Protein AF-A0A923PR30-F1 (afdb_monomer_lite)

Radius of gyration: 25.36 Å; chains: 1; bounding box: 32×48×75 Å

Sequence (97 aa):
MLEANFQVQPGATFTADIVPCAGGAAWQYEYFLQDHLGNNRVLFADENGNNLIEATEVLQENHYYPFGMEMRGGWLAEPGVEQRYGYKPRLPQILQS

Secondary structure (DSSP, 8-state):
-PPTT----TT----------SS--PPPP-EEEE-TTS-EEEEE--SSSSSS--GGGEEEE-EE-TTSPEEPSTTSPPTT---TT------------

Foldseek 3Di:
DDDPPDDDDPPDDDDDPPPPPPDDDDDWDKDFDADPVGFTAWIFTPPVPPPDTDPVRTQAGWDADPVGHTDDDPRGHDPPPDCPRGDDDDDPPPDPD

Organism: NCBI:txid1517758

Structure (mmCIF, N/CA/C/O backbone):
data_AF-A0A923PR30-F1
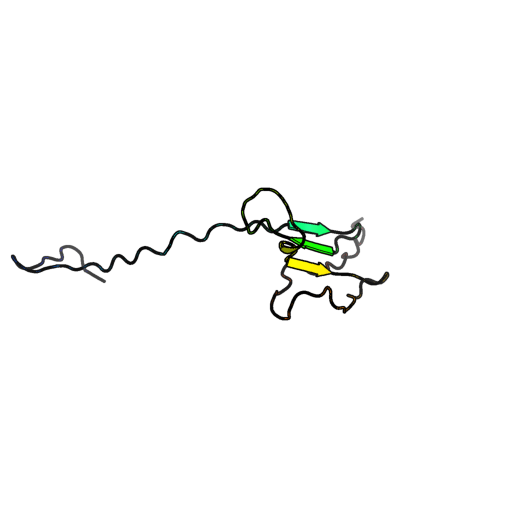#
_entry.id   AF-A0A923PR30-F1
#
loop_
_atom_site.group_PDB
_atom_site.id
_atom_site.type_symbol
_atom_site.label_atom_id
_atom_site.label_alt_id
_atom_site.label_comp_id
_atom_site.label_asym_id
_atom_site.label_entity_id
_atom_site.label_seq_id
_atom_site.pdbx_PDB_ins_code
_atom_site.Cartn_x
_atom_site.Cartn_y
_atom_site.Cartn_z
_atom_site.occupancy
_atom_site.B_iso_or_equiv
_atom_site.auth_seq_id
_atom_site.auth_comp_id
_atom_site.auth_asym_id
_atom_site.auth_atom_id
_atom_site.pdbx_PDB_model_num
ATOM 1 N N . MET A 1 1 ? -4.639 -16.678 40.565 1.00 63.41 1 MET A N 1
ATOM 2 C CA . MET A 1 1 ? -6.047 -16.411 40.192 1.00 63.41 1 MET A CA 1
ATOM 3 C C . MET A 1 1 ? -6.829 -16.220 41.484 1.00 63.41 1 MET A C 1
ATOM 5 O O . MET A 1 1 ? -6.435 -16.833 42.467 1.00 63.41 1 MET A O 1
ATOM 9 N N . LEU A 1 2 ? -7.843 -15.352 41.528 1.00 70.00 2 LEU A N 1
ATOM 10 C CA . LEU A 1 2 ? -8.654 -15.169 42.740 1.00 70.00 2 LEU A CA 1
ATOM 11 C C . LEU A 1 2 ? -9.637 -16.336 42.872 1.00 70.00 2 LEU A C 1
ATOM 13 O O . LEU A 1 2 ? -10.276 -16.711 41.890 1.00 70.00 2 LEU A O 1
ATOM 17 N N . GLU A 1 3 ? -9.733 -16.918 44.062 1.00 84.06 3 GLU A N 1
ATOM 18 C CA . GLU A 1 3 ? -10.674 -18.005 44.329 1.00 84.06 3 GLU A CA 1
ATOM 19 C C . GLU A 1 3 ? -12.099 -17.475 44.548 1.00 84.06 3 GLU A C 1
ATOM 21 O O . GLU A 1 3 ? -12.315 -16.299 44.861 1.00 84.06 3 GLU A O 1
ATOM 26 N N . ALA A 1 4 ? -13.090 -18.349 44.362 1.00 77.56 4 ALA A N 1
ATOM 27 C CA . ALA A 1 4 ? -14.488 -18.006 44.590 1.00 77.56 4 ALA A CA 1
ATOM 28 C C . ALA A 1 4 ? -14.714 -17.556 46.046 1.00 77.56 4 ALA A C 1
ATOM 30 O O . ALA A 1 4 ? -14.142 -18.121 46.975 1.00 77.56 4 ALA A O 1
ATOM 31 N N . ASN A 1 5 ? -15.590 -16.565 46.241 1.00 86.50 5 ASN A N 1
ATOM 32 C CA . ASN A 1 5 ? -15.905 -15.951 47.542 1.00 86.50 5 ASN A CA 1
ATOM 33 C C . ASN A 1 5 ? -14.764 -15.154 48.194 1.00 86.50 5 ASN A C 1
ATOM 35 O O . ASN A 1 5 ? -14.750 -14.975 49.411 1.00 86.50 5 ASN A O 1
ATOM 39 N N . PHE A 1 6 ? -13.835 -14.620 47.401 1.00 82.88 6 PHE A N 1
ATOM 40 C CA . PHE A 1 6 ? -12.879 -13.632 47.892 1.00 82.88 6 PHE A CA 1
ATOM 41 C C . PHE A 1 6 ? -13.602 -12.415 48.511 1.00 82.88 6 PHE A C 1
ATOM 43 O O . PHE A 1 6 ? -14.500 -11.833 47.902 1.00 82.88 6 PHE A O 1
ATOM 50 N N . GLN A 1 7 ? -13.216 -12.041 49.733 1.00 83.44 7 GLN A N 1
ATOM 51 C CA . GLN A 1 7 ? -13.757 -10.906 50.489 1.00 83.44 7 GLN A CA 1
ATOM 52 C C . GLN A 1 7 ? -12.610 -9.966 50.875 1.00 83.44 7 GLN A C 1
ATOM 54 O O . GLN A 1 7 ? -11.526 -10.427 51.233 1.00 83.44 7 GLN A O 1
ATOM 59 N N . VAL A 1 8 ? -12.859 -8.655 50.845 1.00 83.00 8 VAL A N 1
ATOM 60 C CA . VAL A 1 8 ? -11.904 -7.634 51.297 1.00 83.00 8 VAL A CA 1
ATOM 61 C C . VAL A 1 8 ? -12.393 -6.999 52.601 1.00 83.00 8 VAL A C 1
ATOM 63 O O . VAL A 1 8 ? -13.597 -6.898 52.834 1.00 83.00 8 VAL A O 1
ATOM 66 N N . GLN A 1 9 ? -11.473 -6.586 53.473 1.00 88.31 9 GLN A N 1
ATOM 67 C CA . GLN A 1 9 ? -11.829 -5.949 54.744 1.00 88.31 9 GLN A CA 1
ATOM 68 C C . GLN A 1 9 ? -12.536 -4.597 54.520 1.00 88.31 9 GLN A C 1
ATOM 70 O O . GLN A 1 9 ? -12.182 -3.878 53.580 1.00 88.31 9 GLN A O 1
ATOM 75 N N . PRO A 1 10 ? -13.490 -4.203 55.388 1.00 86.00 10 PRO A N 1
ATOM 76 C CA . PRO A 1 10 ? -14.111 -2.882 55.322 1.00 86.00 10 PRO A CA 1
ATOM 77 C C . PRO A 1 10 ? -13.054 -1.768 55.356 1.00 86.00 10 PRO A C 1
ATOM 79 O O . PRO A 1 10 ? -12.277 -1.677 56.303 1.00 86.00 10 PRO A O 1
ATOM 82 N N . GLY A 1 11 ? -13.020 -0.933 54.313 1.00 86.12 11 GLY A N 1
ATOM 83 C CA . GLY A 1 11 ? -12.054 0.165 54.163 1.00 86.12 11 GLY A CA 1
ATOM 84 C C . GLY A 1 11 ? -10.845 -0.133 53.268 1.00 86.12 11 GLY A C 1
ATOM 85 O O . GLY A 1 11 ? -10.027 0.758 53.056 1.00 86.12 11 GLY A O 1
ATOM 86 N N . ALA A 1 12 ? -10.724 -1.343 52.719 1.00 85.75 12 ALA A N 1
ATOM 87 C CA . ALA A 1 12 ? -9.687 -1.659 51.742 1.00 85.75 12 ALA A CA 1
ATOM 88 C C . ALA A 1 12 ? -10.062 -1.189 50.324 1.00 85.75 12 ALA A C 1
ATOM 90 O O . ALA A 1 12 ? -11.213 -1.295 49.900 1.00 85.75 12 ALA A O 1
ATOM 91 N N . THR A 1 13 ? -9.062 -0.729 49.570 1.00 83.25 13 THR A N 1
ATOM 92 C CA . THR A 1 13 ? -9.208 -0.345 48.160 1.00 83.25 13 THR A CA 1
ATOM 93 C C . THR A 1 13 ? -8.752 -1.489 47.263 1.00 83.25 13 THR A C 1
ATOM 95 O O . THR A 1 13 ? -7.624 -1.965 47.385 1.00 83.25 13 THR A O 1
ATOM 98 N N . PHE A 1 14 ? -9.613 -1.917 46.341 1.00 78.69 14 PHE A N 1
ATOM 99 C CA . PHE A 1 14 ? -9.255 -2.852 45.278 1.00 78.69 14 PHE A CA 1
ATOM 100 C C . PHE A 1 14 ? -9.004 -2.076 43.983 1.00 78.69 14 PHE A C 1
ATOM 102 O O . PHE A 1 14 ? -9.934 -1.508 43.411 1.00 78.69 14 PHE A O 1
ATOM 109 N N . THR A 1 15 ? -7.753 -2.053 43.526 1.00 78.31 15 THR A N 1
ATOM 110 C CA . THR A 1 15 ? -7.379 -1.447 42.244 1.00 78.31 15 THR A CA 1
ATOM 111 C C . THR A 1 15 ? -7.263 -2.552 41.201 1.00 78.31 15 THR A C 1
ATOM 113 O O . THR A 1 15 ? -6.327 -3.348 41.246 1.00 78.31 15 THR A O 1
ATOM 116 N N . ALA A 1 16 ? -8.216 -2.621 40.273 1.00 78.75 16 ALA A N 1
ATOM 117 C CA . ALA A 1 16 ? -8.057 -3.419 39.064 1.00 78.75 16 ALA A CA 1
ATOM 118 C C . ALA A 1 16 ? -7.311 -2.582 38.025 1.00 78.75 16 ALA A C 1
ATOM 120 O O . ALA A 1 16 ? -7.756 -1.485 37.688 1.00 78.75 16 ALA A O 1
ATOM 121 N N . ASP A 1 17 ? -6.200 -3.102 37.509 1.00 79.38 17 ASP A N 1
ATOM 122 C CA . ASP A 1 17 ? -5.572 -2.536 36.321 1.00 79.38 17 ASP A CA 1
ATOM 123 C C . ASP A 1 17 ? -6.363 -3.002 35.095 1.00 79.38 17 ASP A C 1
ATOM 125 O O . ASP A 1 17 ? -6.135 -4.075 34.535 1.00 79.38 17 ASP A O 1
ATOM 129 N N . ILE A 1 18 ? -7.394 -2.235 34.742 1.00 76.44 18 ILE A N 1
ATOM 130 C CA . ILE A 1 18 ? -8.111 -2.420 33.484 1.00 76.44 18 ILE A CA 1
ATOM 131 C C . ILE A 1 18 ? -7.314 -1.637 32.453 1.00 76.44 18 ILE A C 1
ATOM 133 O O . ILE A 1 18 ? -7.639 -0.492 32.155 1.00 76.44 18 ILE A O 1
ATOM 137 N N . VAL A 1 19 ? -6.249 -2.245 31.934 1.00 82.38 19 VAL A N 1
ATOM 138 C CA . VAL A 1 19 ? -5.595 -1.746 30.726 1.00 82.38 19 VAL A CA 1
ATOM 139 C C . VAL A 1 19 ? -6.556 -2.044 29.576 1.00 82.38 19 VAL A C 1
ATOM 141 O O . VAL A 1 19 ? -6.706 -3.217 29.219 1.00 82.38 19 VAL A O 1
ATOM 144 N N . PRO A 1 20 ? -7.259 -1.048 28.995 1.00 70.12 20 PRO A N 1
ATOM 145 C CA . PRO A 1 20 ? -7.959 -1.294 27.750 1.00 70.12 20 PRO A CA 1
ATOM 146 C C . PRO A 1 20 ? -6.903 -1.745 26.746 1.00 70.12 20 PRO A C 1
ATOM 148 O O . PRO A 1 20 ? -5.898 -1.058 26.545 1.00 70.12 20 PRO A O 1
ATOM 151 N N . CYS A 1 21 ? -7.104 -2.904 26.121 1.00 69.44 21 CYS A N 1
ATOM 152 C CA . CYS A 1 21 ? -6.345 -3.203 24.921 1.00 69.44 21 CYS A CA 1
ATOM 153 C C . CYS A 1 21 ? -6.670 -2.064 23.951 1.00 69.44 21 CYS A C 1
ATOM 155 O O . CYS A 1 21 ? -7.835 -1.878 23.586 1.00 69.44 21 CYS A O 1
ATOM 157 N N . ALA A 1 22 ? -5.674 -1.225 23.654 1.00 66.19 22 ALA A N 1
ATOM 158 C CA . ALA A 1 22 ? -5.830 -0.137 22.702 1.00 66.19 22 ALA A CA 1
ATOM 159 C C . ALA A 1 22 ? -6.529 -0.713 21.464 1.00 66.19 22 ALA A C 1
ATOM 161 O O . ALA A 1 22 ? -6.160 -1.804 21.033 1.00 66.19 22 ALA A O 1
ATOM 162 N N . GLY A 1 23 ? -7.608 -0.041 21.044 1.00 58.66 23 GLY A N 1
ATOM 163 C CA . GLY A 1 23 ? -8.683 -0.531 20.176 1.00 58.66 23 GLY A CA 1
ATOM 164 C C . GLY A 1 23 ? -8.308 -1.680 19.244 1.00 58.66 23 GLY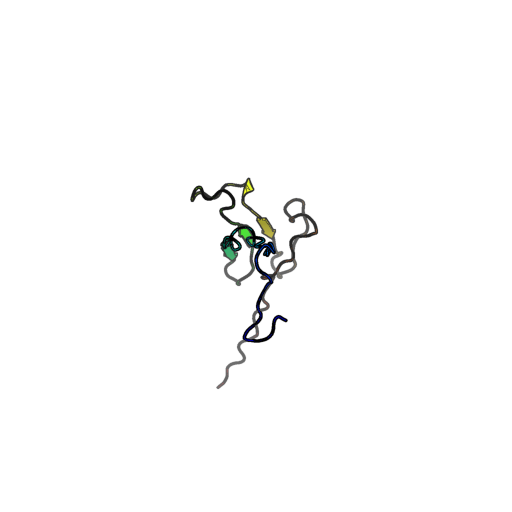 A C 1
ATOM 165 O O . GLY A 1 23 ? -7.281 -1.627 18.574 1.00 58.66 23 GLY A O 1
ATOM 166 N N . GLY A 1 24 ? -9.167 -2.707 19.214 1.00 62.06 24 GLY A N 1
ATOM 167 C CA . GLY A 1 24 ? -8.998 -3.901 18.387 1.00 62.06 24 GLY A CA 1
ATOM 168 C C . GLY A 1 24 ? -8.431 -3.558 17.015 1.00 62.06 24 GLY A C 1
ATOM 169 O O . GLY A 1 24 ? -8.926 -2.635 16.371 1.00 62.06 24 GLY A O 1
ATOM 170 N N . ALA A 1 25 ? -7.366 -4.267 16.634 1.00 65.62 25 ALA A N 1
ATOM 171 C CA . ALA A 1 25 ? -6.632 -4.038 15.398 1.00 65.62 25 ALA A CA 1
ATOM 172 C C . ALA A 1 25 ? -7.606 -3.741 14.251 1.00 65.62 25 ALA A C 1
ATOM 174 O O . ALA A 1 25 ? -8.469 -4.565 13.935 1.00 65.62 25 ALA A O 1
ATOM 175 N N . ALA A 1 26 ? -7.505 -2.539 13.684 1.00 72.25 26 ALA A N 1
ATOM 176 C CA . ALA A 1 26 ? -8.262 -2.204 12.493 1.00 72.25 26 ALA A CA 1
ATOM 177 C C . ALA A 1 26 ? -7.833 -3.173 11.386 1.00 72.25 26 ALA A C 1
ATOM 179 O O . ALA A 1 26 ? -6.642 -3.420 11.190 1.00 72.25 26 ALA A O 1
ATOM 180 N N . TRP A 1 27 ? -8.806 -3.767 10.701 1.00 75.44 27 TRP A N 1
ATOM 181 C CA . TRP A 1 27 ? -8.520 -4.623 9.559 1.00 75.44 27 TRP A CA 1
ATOM 182 C C . TRP A 1 27 ? -8.053 -3.746 8.399 1.00 75.44 27 TRP A C 1
ATOM 184 O O . TRP A 1 27 ? -8.785 -2.850 7.981 1.00 75.44 27 TRP A O 1
ATOM 194 N N . GLN A 1 28 ? -6.859 -4.018 7.881 1.00 80.88 28 GLN A N 1
ATOM 195 C CA . GLN A 1 28 ? -6.363 -3.431 6.642 1.00 80.88 28 GLN A CA 1
ATOM 196 C C . GLN A 1 28 ? -6.631 -4.411 5.503 1.00 80.88 28 GLN A C 1
ATOM 198 O O . GLN A 1 28 ? -6.300 -5.596 5.597 1.00 80.88 28 GLN A O 1
ATOM 203 N N . TYR A 1 29 ? -7.270 -3.925 4.443 1.00 84.94 29 TYR A N 1
ATOM 204 C CA . TYR A 1 29 ? -7.479 -4.706 3.232 1.00 84.94 29 TYR A CA 1
ATOM 205 C C . TYR A 1 29 ? -6.351 -4.415 2.251 1.00 84.94 29 TYR A C 1
ATOM 207 O O . TYR A 1 29 ? -6.123 -3.266 1.883 1.00 84.94 29 TYR A O 1
ATOM 215 N N . GLU A 1 30 ? -5.678 -5.471 1.813 1.00 87.12 30 GLU A N 1
ATOM 216 C CA . GLU A 1 30 ? -4.639 -5.413 0.790 1.00 87.12 30 GLU A CA 1
ATOM 217 C C . GLU A 1 30 ? -5.166 -6.017 -0.511 1.00 87.12 30 GLU A C 1
ATOM 219 O O . GLU A 1 30 ? -5.856 -7.043 -0.512 1.00 87.12 30 GLU A O 1
ATOM 224 N N . TYR A 1 31 ? -4.807 -5.398 -1.630 1.00 87.44 31 TYR A N 1
ATOM 225 C CA . TYR A 1 31 ? -5.235 -5.803 -2.960 1.00 87.44 31 TYR A CA 1
ATOM 226 C C . TYR A 1 31 ? -4.025 -6.087 -3.845 1.00 87.44 31 TYR A C 1
ATOM 228 O O . TYR A 1 31 ? -3.025 -5.372 -3.811 1.00 87.44 31 TYR A O 1
ATOM 236 N N . PHE A 1 32 ? -4.131 -7.128 -4.673 1.00 87.12 32 PHE A N 1
ATOM 237 C CA . PHE A 1 32 ? -3.095 -7.516 -5.627 1.00 87.12 32 PHE A CA 1
ATOM 238 C C . PHE A 1 32 ? -3.600 -7.419 -7.070 1.00 87.12 32 PHE A C 1
ATOM 240 O O . PHE A 1 32 ? -4.656 -7.953 -7.417 1.00 87.12 32 PHE A O 1
ATOM 247 N N . LEU A 1 33 ? -2.810 -6.790 -7.943 1.00 88.19 33 LEU A N 1
ATOM 248 C CA . LEU A 1 33 ? -2.955 -6.932 -9.392 1.00 88.19 33 LEU A CA 1
ATOM 249 C C . LEU A 1 33 ? -2.144 -8.141 -9.847 1.00 88.19 33 LEU A C 1
ATOM 251 O O . LEU A 1 33 ? -0.931 -8.189 -9.649 1.00 88.19 33 LEU A O 1
ATOM 255 N N . GLN A 1 34 ? -2.806 -9.091 -10.501 1.00 85.25 34 GLN A N 1
ATOM 256 C CA . GLN A 1 34 ? -2.154 -10.240 -11.123 1.00 85.25 34 GLN A CA 1
ATOM 257 C C . GLN A 1 34 ? -2.078 -10.078 -12.638 1.00 85.25 34 GLN A C 1
ATOM 259 O O . GLN A 1 34 ? -2.967 -9.501 -13.264 1.00 85.25 34 GLN A O 1
ATOM 264 N N . ASP A 1 35 ? -1.033 -10.642 -13.237 1.00 83.25 35 ASP A N 1
ATOM 265 C CA . ASP A 1 35 ? -1.000 -10.855 -14.679 1.00 83.25 35 ASP A CA 1
ATOM 266 C C . ASP A 1 35 ? -1.837 -12.077 -15.112 1.00 83.25 35 ASP A C 1
ATOM 268 O O . ASP A 1 35 ? -2.378 -12.830 -14.302 1.00 83.25 35 ASP A O 1
ATOM 272 N N . HIS A 1 36 ? -1.920 -12.298 -16.425 1.00 84.19 36 HIS A N 1
ATOM 273 C CA . HIS A 1 36 ? -2.663 -13.404 -17.040 1.00 84.19 36 HIS A CA 1
ATOM 274 C C . HIS A 1 36 ? -2.156 -14.811 -16.661 1.00 84.19 36 HIS A C 1
ATOM 276 O O . HIS A 1 36 ? -2.802 -15.809 -16.989 1.00 84.19 36 HIS A O 1
ATOM 282 N N . LEU A 1 37 ? -0.994 -14.913 -16.009 1.00 83.00 37 LEU A N 1
ATOM 283 C CA . LEU A 1 37 ? -0.418 -16.167 -15.531 1.00 83.00 37 LEU A CA 1
ATOM 284 C C . LEU A 1 37 ? -0.605 -16.355 -14.022 1.00 83.00 37 LEU A C 1
ATOM 286 O O . LEU A 1 37 ? -0.333 -17.451 -13.534 1.00 83.00 37 LEU A O 1
ATOM 290 N N . GLY A 1 38 ? -1.122 -15.345 -13.316 1.00 78.50 38 GLY A N 1
ATOM 291 C CA . GLY A 1 38 ? -1.337 -15.368 -11.871 1.00 78.50 38 GLY A CA 1
ATOM 292 C C . GLY A 1 38 ? -0.143 -14.864 -11.058 1.00 78.50 38 GLY A C 1
ATOM 293 O O . GLY A 1 38 ? -0.050 -15.174 -9.874 1.00 78.50 38 GLY A O 1
ATOM 294 N N . ASN A 1 39 ? 0.786 -14.119 -11.668 1.00 81.12 39 ASN A N 1
ATOM 295 C CA . ASN A 1 39 ? 1.883 -13.493 -10.927 1.00 81.12 39 ASN A CA 1
ATOM 296 C C . ASN A 1 39 ? 1.451 -12.125 -10.398 1.00 81.12 39 ASN A C 1
ATOM 298 O O . ASN A 1 39 ? 0.937 -11.311 -11.171 1.00 81.12 39 ASN A O 1
ATOM 302 N N . ASN A 1 40 ? 1.715 -11.847 -9.120 1.00 82.06 40 ASN A N 1
ATOM 303 C CA . ASN A 1 40 ? 1.447 -10.544 -8.509 1.00 82.06 40 ASN A CA 1
ATOM 304 C C . ASN A 1 40 ? 2.391 -9.478 -9.071 1.00 82.06 40 ASN A C 1
ATOM 306 O O . ASN A 1 40 ? 3.602 -9.613 -8.966 1.00 82.06 40 ASN A O 1
ATOM 310 N N . ARG A 1 41 ? 1.835 -8.423 -9.667 1.00 86.31 41 ARG A N 1
ATOM 311 C CA . ARG A 1 41 ? 2.572 -7.296 -10.258 1.00 86.31 41 ARG A CA 1
ATOM 312 C C . ARG A 1 41 ? 2.604 -6.080 -9.344 1.00 86.31 41 ARG A C 1
ATOM 314 O O . ARG A 1 41 ? 3.615 -5.397 -9.303 1.00 86.31 41 ARG A O 1
ATOM 321 N N . VAL A 1 42 ? 1.505 -5.804 -8.645 1.00 87.19 42 VAL A N 1
ATOM 322 C CA . VAL A 1 42 ? 1.375 -4.641 -7.756 1.00 87.19 42 VAL A CA 1
ATOM 323 C C . VAL A 1 42 ? 0.575 -5.046 -6.524 1.00 87.19 42 VAL A C 1
ATOM 325 O O . VAL A 1 42 ? -0.468 -5.689 -6.669 1.00 87.19 42 VAL A O 1
ATOM 328 N N . LEU A 1 43 ? 1.056 -4.666 -5.342 1.00 88.06 43 LEU A N 1
ATOM 329 C CA . LEU A 1 43 ? 0.344 -4.750 -4.067 1.00 88.06 43 LEU A CA 1
ATOM 330 C C . LEU A 1 43 ? 0.058 -3.327 -3.579 1.00 88.06 43 LEU A C 1
ATOM 332 O O . LEU A 1 43 ? 0.961 -2.493 -3.575 1.00 88.06 43 LEU A O 1
ATOM 336 N N . PHE A 1 44 ? -1.177 -3.045 -3.179 1.00 89.00 44 PHE A N 1
ATOM 337 C CA . PHE A 1 44 ? -1.598 -1.725 -2.701 1.00 89.00 44 PHE A CA 1
ATOM 338 C C . PHE A 1 44 ? -2.716 -1.863 -1.665 1.00 89.00 44 PHE A C 1
ATOM 340 O O . PHE A 1 44 ? -3.435 -2.868 -1.638 1.00 89.00 44 PHE A O 1
ATOM 347 N N . ALA A 1 45 ? -2.863 -0.854 -0.816 1.00 89.94 45 ALA A N 1
ATOM 348 C CA . ALA A 1 45 ? -3.911 -0.776 0.194 1.00 89.94 45 ALA A CA 1
ATOM 349 C C . ALA A 1 45 ? -4.323 0.685 0.376 1.00 89.94 45 ALA A C 1
ATOM 351 O O . ALA A 1 45 ? -3.467 1.555 0.340 1.00 89.94 45 ALA A O 1
ATOM 352 N N . ASP A 1 46 ? -5.609 0.945 0.593 1.00 89.25 46 ASP A N 1
ATOM 353 C CA . ASP A 1 46 ? -6.078 2.268 1.023 1.00 89.25 46 ASP A CA 1
ATOM 354 C C . ASP A 1 46 ? -5.665 2.459 2.493 1.00 89.25 46 ASP A C 1
ATOM 356 O O . ASP A 1 46 ? -6.337 1.973 3.407 1.00 89.25 46 ASP A O 1
ATOM 360 N N . GLU A 1 47 ? -4.494 3.061 2.715 1.00 86.44 47 GLU A N 1
ATOM 361 C CA . GLU A 1 47 ? -3.931 3.258 4.056 1.00 86.44 47 GLU A CA 1
ATOM 362 C C . GLU A 1 47 ? -4.548 4.471 4.753 1.00 86.44 47 GLU A C 1
ATOM 364 O O . GLU A 1 47 ? -4.611 4.517 5.985 1.00 86.44 47 GLU A O 1
ATOM 369 N N . ASN A 1 48 ? -5.013 5.458 3.982 1.00 88.31 48 ASN A N 1
ATOM 370 C CA . ASN A 1 48 ? -5.557 6.703 4.520 1.00 88.31 48 ASN A CA 1
ATOM 371 C C . ASN A 1 48 ? -7.096 6.684 4.686 1.00 88.31 48 ASN A C 1
ATOM 373 O O . 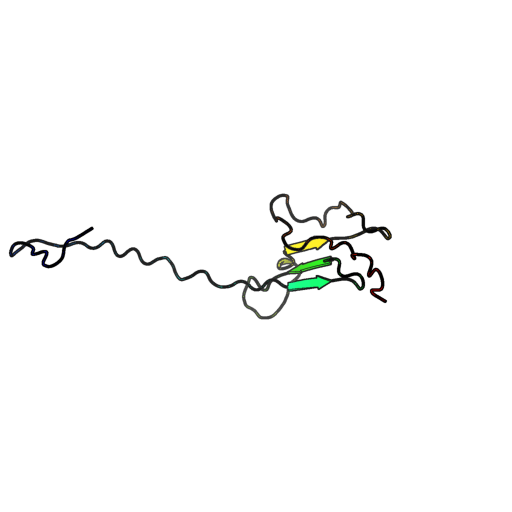ASN A 1 48 ? -7.650 7.570 5.344 1.00 88.31 48 ASN A O 1
ATOM 377 N N . GLY A 1 49 ? -7.780 5.675 4.140 1.00 86.75 49 GLY A N 1
ATOM 378 C CA . GLY A 1 49 ? -9.224 5.464 4.229 1.00 86.75 49 GLY A CA 1
ATOM 379 C C . GLY A 1 49 ? -10.058 6.424 3.377 1.00 86.75 49 GLY A C 1
ATOM 380 O O . GLY A 1 49 ? -11.229 6.662 3.698 1.00 86.75 49 GLY A O 1
ATOM 381 N N . ASN A 1 50 ? -9.480 7.030 2.337 1.00 89.94 50 ASN A N 1
ATOM 382 C CA . ASN A 1 50 ? -10.152 8.027 1.502 1.00 89.94 50 ASN A CA 1
ATOM 383 C C . ASN A 1 50 ? -10.923 7.412 0.313 1.00 89.94 50 ASN A C 1
ATOM 385 O O . ASN A 1 50 ? -11.609 8.145 -0.405 1.00 89.94 50 ASN A O 1
ATOM 389 N N . ASN A 1 51 ? -10.904 6.082 0.157 1.00 88.06 51 ASN A N 1
ATOM 390 C CA . ASN A 1 51 ? -11.514 5.313 -0.938 1.00 88.06 51 ASN A CA 1
ATOM 391 C C . ASN A 1 51 ? -10.937 5.610 -2.333 1.00 88.06 51 ASN A C 1
ATOM 393 O O . ASN A 1 51 ? -11.562 5.292 -3.350 1.00 88.06 51 ASN A O 1
ATOM 397 N N . LEU A 1 52 ? -9.764 6.225 -2.402 1.00 90.50 52 LEU A N 1
ATOM 398 C CA . LEU A 1 52 ? -8.987 6.441 -3.612 1.00 90.50 52 LEU A CA 1
ATOM 399 C C . LEU A 1 52 ? -7.632 5.765 -3.419 1.00 90.50 52 LEU A C 1
ATOM 401 O O . LEU A 1 52 ? -7.152 5.649 -2.305 1.00 90.50 52 LEU A O 1
ATOM 405 N N . ILE A 1 53 ? -7.035 5.293 -4.511 1.00 89.00 53 ILE A N 1
ATOM 406 C CA . ILE A 1 53 ? -5.695 4.707 -4.463 1.00 89.00 53 ILE A CA 1
ATOM 407 C C . ILE A 1 53 ? -4.720 5.699 -5.077 1.00 89.00 53 ILE A C 1
ATOM 409 O O . ILE A 1 53 ? -4.805 6.008 -6.271 1.00 89.00 53 ILE A O 1
ATOM 413 N N . GLU A 1 54 ? -3.797 6.186 -4.259 1.00 90.50 54 GLU A N 1
ATOM 414 C CA . GLU A 1 54 ? -2.715 7.073 -4.670 1.00 90.50 54 GLU A CA 1
ATOM 415 C C . GLU A 1 54 ? -1.410 6.296 -4.910 1.00 90.50 54 GLU A C 1
ATOM 417 O O . GLU A 1 54 ? -1.216 5.176 -4.443 1.00 90.50 54 GLU A O 1
ATOM 422 N N . ALA A 1 55 ? -0.465 6.886 -5.650 1.00 85.81 55 ALA A N 1
ATOM 423 C CA . ALA A 1 55 ? 0.815 6.223 -5.934 1.00 85.81 55 ALA A CA 1
ATOM 424 C C . ALA A 1 55 ? 1.643 5.952 -4.662 1.00 85.81 55 ALA A C 1
ATOM 426 O O . ALA A 1 55 ? 2.469 5.045 -4.646 1.00 85.81 55 ALA A O 1
ATOM 427 N N . THR A 1 56 ? 1.414 6.726 -3.598 1.00 85.75 56 THR A N 1
ATOM 428 C CA . THR A 1 56 ? 2.033 6.548 -2.276 1.00 85.75 56 THR A CA 1
ATOM 429 C C . THR A 1 56 ? 1.500 5.339 -1.515 1.00 85.75 56 THR A C 1
ATOM 431 O O . THR A 1 56 ? 2.127 4.918 -0.554 1.00 85.75 56 THR A O 1
ATOM 434 N N . GLU A 1 57 ? 0.364 4.791 -1.939 1.00 88.25 57 GLU A N 1
ATOM 435 C CA . GLU A 1 57 ? -0.324 3.652 -1.321 1.00 88.25 57 GLU A CA 1
ATOM 436 C C . GLU A 1 57 ? -0.021 2.328 -2.044 1.00 88.25 57 GLU A C 1
ATOM 438 O O . GLU A 1 57 ? -0.582 1.268 -1.745 1.00 88.25 57 GLU A O 1
ATOM 443 N N . VAL A 1 58 ? 0.902 2.379 -3.010 1.00 87.31 58 VAL A N 1
ATOM 444 C CA . VAL A 1 58 ? 1.517 1.197 -3.605 1.00 87.31 58 VAL A CA 1
ATOM 445 C C . VAL A 1 58 ? 2.548 0.652 -2.624 1.00 87.31 58 VAL A C 1
ATOM 447 O O . VAL A 1 58 ? 3.615 1.226 -2.425 1.00 87.31 58 VAL A O 1
ATOM 450 N N . LEU A 1 59 ? 2.223 -0.493 -2.032 1.00 83.88 59 LEU A N 1
ATOM 451 C CA . LEU A 1 59 ? 3.067 -1.192 -1.067 1.00 83.88 59 LEU A CA 1
ATOM 452 C C . LEU A 1 59 ? 4.235 -1.908 -1.749 1.00 83.88 59 LEU A C 1
ATOM 454 O O . LEU A 1 59 ? 5.306 -2.057 -1.164 1.00 83.88 59 LEU A O 1
ATOM 458 N N . GLN A 1 60 ? 4.022 -2.395 -2.976 1.00 80.50 60 GLN A N 1
ATOM 459 C CA . GLN A 1 60 ? 5.033 -3.150 -3.708 1.00 80.50 60 GLN A CA 1
ATOM 460 C C . GLN A 1 60 ? 4.767 -3.183 -5.213 1.00 80.50 60 GLN A C 1
ATOM 462 O O . GLN A 1 60 ? 3.623 -3.331 -5.648 1.00 80.50 60 GLN A O 1
ATOM 467 N N . GLU A 1 61 ? 5.844 -3.165 -5.997 1.00 84.50 61 GLU A N 1
ATOM 468 C CA . GLU A 1 61 ? 5.831 -3.400 -7.439 1.00 84.50 61 GLU A CA 1
ATOM 469 C C . GLU A 1 61 ? 6.803 -4.536 -7.811 1.00 84.50 61 GLU A C 1
ATOM 471 O O . GLU A 1 61 ? 7.963 -4.567 -7.393 1.00 84.50 61 GLU A O 1
ATOM 476 N N . ASN A 1 62 ? 6.324 -5.498 -8.603 1.00 82.25 62 ASN A N 1
ATOM 477 C CA . ASN A 1 62 ? 7.088 -6.646 -9.079 1.00 82.25 62 ASN A CA 1
ATOM 478 C C . ASN A 1 62 ? 7.043 -6.717 -10.601 1.00 82.25 62 ASN A C 1
ATOM 480 O O . ASN A 1 62 ? 5.984 -6.745 -11.239 1.00 82.25 62 ASN A O 1
ATOM 484 N N . HIS A 1 63 ? 8.219 -6.891 -11.193 1.00 83.19 63 HIS A N 1
ATOM 485 C CA . HIS A 1 63 ? 8.341 -7.155 -12.617 1.00 83.19 63 HIS A CA 1
ATOM 486 C C . HIS A 1 63 ? 8.975 -8.520 -12.829 1.00 83.19 63 HIS A C 1
ATOM 488 O O . HIS A 1 63 ? 9.932 -8.885 -12.157 1.00 83.19 63 HIS A O 1
ATOM 494 N N . TYR A 1 64 ? 8.451 -9.270 -13.793 1.00 82.31 64 TYR A N 1
ATOM 495 C CA . TYR A 1 64 ? 8.975 -10.574 -14.181 1.00 82.31 64 TYR A CA 1
ATOM 496 C C . TYR A 1 64 ? 9.440 -10.550 -15.630 1.00 82.31 64 TYR A C 1
ATOM 498 O O . TYR A 1 64 ? 8.757 -10.006 -16.504 1.00 82.31 64 TYR A O 1
ATOM 506 N N . TYR A 1 65 ? 10.574 -11.195 -15.882 1.00 82.12 65 TYR A N 1
ATOM 507 C CA . TYR A 1 65 ? 11.030 -11.551 -17.219 1.00 82.12 65 TYR A CA 1
ATOM 508 C C . TYR A 1 65 ? 10.041 -12.513 -17.903 1.00 82.12 65 TYR A C 1
ATOM 510 O O . TYR A 1 65 ? 9.278 -13.197 -17.217 1.00 82.12 65 TYR A O 1
ATOM 518 N N . PRO A 1 66 ? 10.089 -12.649 -19.244 1.00 77.50 66 PRO A N 1
ATOM 519 C CA . PRO A 1 66 ? 9.213 -13.554 -20.002 1.00 77.50 66 PRO A CA 1
ATOM 520 C C . PRO A 1 66 ? 9.224 -15.023 -19.540 1.00 77.50 66 PRO A C 1
ATOM 522 O O . PRO A 1 66 ? 8.293 -15.763 -19.836 1.00 77.50 66 PRO A O 1
ATOM 525 N N . PHE A 1 67 ? 10.258 -15.437 -18.800 1.00 76.69 67 PHE A N 1
ATOM 526 C CA . PHE A 1 67 ? 10.417 -16.787 -18.246 1.00 76.69 67 PHE A CA 1
ATOM 527 C C . PHE A 1 67 ? 10.154 -16.872 -16.730 1.00 76.69 67 PHE A C 1
ATOM 529 O O . PHE A 1 67 ? 10.521 -17.858 -16.100 1.00 76.69 67 PHE A O 1
ATOM 536 N N . GLY A 1 68 ? 9.543 -15.845 -16.130 1.00 75.94 68 GLY A N 1
ATOM 537 C CA . GLY A 1 68 ? 9.085 -15.865 -14.734 1.00 75.94 68 GLY A CA 1
ATOM 538 C C . GLY A 1 68 ? 10.129 -15.481 -13.683 1.00 75.94 68 GLY A C 1
ATOM 539 O O . GLY A 1 68 ? 9.811 -15.454 -12.499 1.00 75.94 68 GLY A O 1
ATOM 540 N N . MET A 1 69 ? 11.360 -15.145 -14.078 1.00 79.12 69 MET A N 1
ATOM 541 C CA . MET A 1 69 ? 12.359 -14.629 -13.137 1.00 79.12 69 MET A CA 1
ATOM 542 C C . MET A 1 69 ? 12.005 -13.198 -12.715 1.00 79.12 69 MET A C 1
ATOM 544 O O . MET A 1 69 ? 11.699 -12.366 -13.568 1.00 79.12 69 MET A O 1
ATOM 548 N N . GLU A 1 70 ? 12.060 -12.903 -11.419 1.00 79.62 70 GLU A N 1
ATOM 549 C CA . GLU A 1 70 ? 11.824 -11.558 -10.886 1.00 79.62 70 GLU A CA 1
ATOM 550 C C . GLU A 1 70 ? 12.961 -10.601 -11.288 1.00 79.62 70 GLU A C 1
ATOM 552 O O . GLU A 1 70 ? 14.149 -10.916 -11.175 1.00 79.62 70 GLU A O 1
ATOM 557 N N . MET A 1 71 ? 12.595 -9.426 -11.794 1.00 82.69 71 MET A N 1
ATOM 558 C CA . MET A 1 71 ? 13.506 -8.335 -12.113 1.00 82.69 71 MET A CA 1
ATOM 559 C C . MET A 1 71 ? 13.825 -7.553 -10.844 1.00 82.69 71 MET A C 1
ATOM 561 O O . MET A 1 71 ? 12.926 -7.142 -10.113 1.00 82.69 71 MET A O 1
ATOM 565 N N . ARG A 1 72 ? 15.110 -7.264 -10.630 1.00 79.38 72 ARG A N 1
ATOM 566 C CA . ARG A 1 72 ? 15.547 -6.362 -9.563 1.00 79.38 72 ARG A CA 1
ATOM 567 C C . ARG A 1 72 ? 15.731 -4.947 -10.100 1.00 79.38 72 ARG A C 1
ATOM 569 O O . ARG A 1 72 ? 16.397 -4.771 -11.117 1.00 79.38 72 ARG A O 1
ATOM 576 N N . GLY A 1 73 ? 15.167 -3.957 -9.415 1.00 76.25 73 GLY A N 1
ATOM 577 C CA . GLY A 1 73 ? 15.290 -2.541 -9.766 1.00 76.25 73 GLY A CA 1
ATOM 578 C C . GLY A 1 73 ? 14.768 -1.627 -8.658 1.00 76.25 73 GLY A C 1
ATOM 579 O O . GLY A 1 73 ? 14.357 -2.113 -7.609 1.00 76.25 73 GLY A O 1
ATOM 580 N N . GLY A 1 74 ? 14.806 -0.311 -8.885 1.00 75.00 74 GLY A N 1
ATOM 581 C CA . GLY A 1 74 ? 14.459 0.708 -7.876 1.00 75.00 74 GLY A CA 1
ATOM 582 C C . GLY A 1 74 ? 12.978 0.767 -7.475 1.00 75.00 74 GLY A C 1
ATOM 583 O O . GLY A 1 74 ? 12.625 1.535 -6.594 1.00 75.00 74 GLY A O 1
ATOM 584 N N . TRP A 1 75 ? 12.138 -0.031 -8.128 1.00 72.69 75 TRP A N 1
ATOM 585 C CA . TRP A 1 75 ? 10.720 -0.277 -7.837 1.00 72.69 75 TRP A CA 1
ATOM 586 C C . TRP A 1 75 ? 10.500 -1.386 -6.798 1.00 72.69 75 TRP A C 1
ATOM 588 O O . TRP A 1 75 ? 9.385 -1.578 -6.322 1.00 72.69 75 TRP A O 1
ATOM 598 N N . LEU A 1 76 ? 11.548 -2.140 -6.445 1.00 66.50 76 LEU A N 1
ATOM 599 C CA . LEU A 1 76 ? 11.457 -3.105 -5.355 1.00 66.50 76 LEU A CA 1
ATOM 600 C C . LEU A 1 76 ? 11.208 -2.361 -4.041 1.00 66.50 76 LEU A C 1
ATOM 602 O O . LEU A 1 76 ? 11.983 -1.475 -3.680 1.00 66.50 76 LEU A O 1
ATOM 606 N N . ALA A 1 77 ? 10.160 -2.763 -3.322 1.00 59.16 77 ALA A N 1
ATOM 607 C CA . ALA A 1 77 ? 9.923 -2.300 -1.962 1.00 59.16 77 ALA A CA 1
ATOM 608 C C . ALA A 1 77 ? 11.147 -2.586 -1.070 1.00 59.16 77 ALA A C 1
ATOM 610 O O . ALA A 1 77 ? 11.867 -3.571 -1.272 1.00 59.16 77 ALA A O 1
ATOM 611 N N . GLU A 1 78 ? 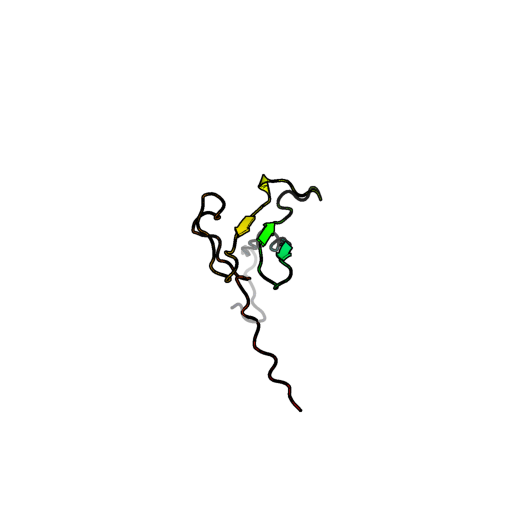11.376 -1.706 -0.093 1.00 56.75 78 GLU A N 1
ATOM 612 C CA . GLU A 1 78 ? 12.455 -1.799 0.896 1.00 56.75 78 GLU A CA 1
ATOM 613 C C . GLU A 1 78 ? 12.562 -3.220 1.502 1.00 56.75 78 GLU A C 1
ATOM 615 O O . GLU A 1 78 ? 11.541 -3.888 1.718 1.00 56.75 78 GLU A O 1
ATOM 620 N N . PRO A 1 79 ? 13.784 -3.708 1.804 1.00 46.38 79 PRO A N 1
ATOM 621 C CA . PRO A 1 79 ? 13.994 -5.027 2.395 1.00 46.38 79 PRO A CA 1
ATOM 622 C C . PRO A 1 79 ? 13.333 -5.098 3.781 1.00 46.38 79 PRO A C 1
ATOM 624 O O . PRO A 1 79 ? 13.894 -4.657 4.779 1.00 46.38 79 PRO A O 1
ATOM 627 N N . GLY A 1 80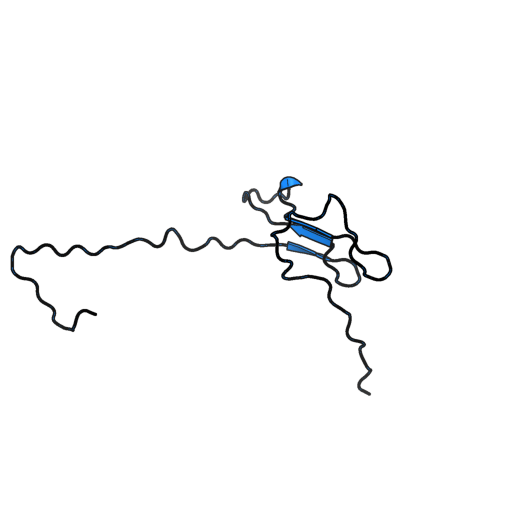 ? 12.125 -5.655 3.838 1.00 48.34 80 GLY A N 1
ATOM 628 C CA . GLY A 1 80 ? 11.325 -5.741 5.062 1.00 48.34 80 GLY A CA 1
ATOM 629 C C . GLY A 1 80 ? 9.852 -6.073 4.822 1.00 48.34 80 GLY A C 1
ATOM 630 O O . GLY A 1 80 ? 9.214 -6.648 5.702 1.00 48.34 80 GLY A O 1
ATOM 631 N N . VAL A 1 81 ? 9.324 -5.795 3.624 1.00 54.47 81 VAL A N 1
ATOM 632 C CA . VAL A 1 81 ? 7.991 -6.260 3.211 1.00 54.47 81 VAL A CA 1
ATOM 633 C C . VAL A 1 81 ? 8.103 -7.714 2.741 1.00 54.47 81 VAL A C 1
ATOM 635 O O . VAL A 1 81 ? 8.556 -8.006 1.634 1.00 54.47 81 VAL A O 1
ATOM 638 N N . GLU A 1 82 ? 7.764 -8.662 3.616 1.00 52.75 82 GLU A N 1
ATOM 639 C CA . GLU A 1 82 ? 7.752 -10.086 3.268 1.00 52.75 82 GLU A CA 1
ATOM 640 C C . GLU A 1 82 ? 6.588 -10.396 2.311 1.00 52.75 82 GLU A C 1
ATOM 642 O O . GLU A 1 82 ? 5.416 -10.195 2.636 1.00 52.75 82 GLU A O 1
ATOM 647 N N . GLN A 1 83 ? 6.903 -10.929 1.125 1.00 56.78 83 GLN A N 1
ATOM 648 C CA . GLN A 1 83 ? 5.907 -11.278 0.110 1.00 56.78 83 GLN A CA 1
ATOM 649 C C . GLN A 1 83 ? 5.112 -12.529 0.510 1.00 56.78 83 GLN A C 1
ATOM 651 O O . GLN A 1 83 ? 5.478 -13.654 0.165 1.00 56.78 83 GLN A O 1
ATOM 656 N N . ARG A 1 84 ? 3.968 -12.358 1.179 1.00 55.84 84 ARG A N 1
ATOM 657 C CA . ARG A 1 84 ? 3.086 -13.491 1.532 1.00 55.84 84 ARG A CA 1
ATOM 658 C C . ARG A 1 84 ? 2.387 -14.137 0.327 1.00 55.84 84 ARG A C 1
ATOM 660 O O . ARG A 1 84 ? 1.910 -15.264 0.430 1.00 55.84 84 ARG A O 1
ATOM 667 N N . TYR A 1 85 ? 2.358 -13.456 -0.821 1.00 55.78 85 TYR A N 1
ATOM 668 C CA . TYR A 1 85 ? 1.634 -13.881 -2.027 1.00 55.78 85 TYR A CA 1
ATOM 669 C C . TYR A 1 85 ? 2.509 -13.879 -3.294 1.00 55.78 85 TYR A C 1
ATOM 671 O O . TYR A 1 85 ? 2.049 -13.510 -4.370 1.00 55.78 85 TYR A O 1
ATOM 679 N N . GLY A 1 86 ? 3.779 -14.274 -3.175 1.00 58.25 86 GLY A N 1
ATOM 680 C CA . GLY A 1 86 ? 4.716 -14.337 -4.304 1.00 58.25 86 GLY A CA 1
ATOM 681 C C . GLY A 1 86 ? 4.345 -15.345 -5.409 1.00 58.25 86 GLY A C 1
ATOM 682 O O . GLY A 1 86 ? 3.389 -16.115 -5.293 1.00 58.25 86 GLY A O 1
ATOM 683 N N . TYR A 1 87 ? 5.141 -15.317 -6.487 1.00 53.06 87 TYR A N 1
ATOM 684 C CA . TYR A 1 87 ? 5.050 -16.150 -7.698 1.00 53.06 87 TYR A CA 1
ATOM 685 C C . TYR A 1 87 ? 4.473 -17.557 -7.455 1.00 53.06 87 TYR A C 1
ATOM 687 O O . TYR A 1 87 ? 5.029 -18.350 -6.689 1.00 53.06 87 TYR A O 1
ATOM 695 N N . LYS A 1 88 ? 3.383 -17.892 -8.161 1.00 58.91 88 LYS A N 1
ATOM 696 C CA . LYS A 1 88 ? 2.764 -19.222 -8.114 1.00 58.91 88 LYS A CA 1
ATOM 697 C C . LYS A 1 88 ? 3.194 -20.042 -9.333 1.00 58.91 88 LYS A C 1
ATOM 699 O O . LYS A 1 88 ? 2.772 -19.731 -10.447 1.00 58.91 88 LYS A O 1
ATOM 704 N N . PRO A 1 89 ? 3.969 -21.128 -9.169 1.00 49.50 89 PRO A N 1
ATOM 705 C CA . PRO A 1 89 ? 4.199 -22.045 -10.273 1.00 49.50 89 PRO A CA 1
ATOM 706 C C . PRO A 1 89 ? 2.873 -22.708 -10.669 1.00 49.50 89 PRO A C 1
ATOM 708 O O . PRO A 1 89 ? 2.161 -23.261 -9.828 1.00 49.50 89 PRO A O 1
ATOM 711 N N . ARG A 1 90 ? 2.535 -22.683 -11.964 1.00 52.41 90 ARG A N 1
ATOM 712 C CA . ARG A 1 90 ? 1.427 -23.483 -12.496 1.00 52.41 90 ARG A CA 1
ATOM 713 C C . ARG A 1 90 ? 1.821 -24.954 -12.379 1.00 52.41 90 ARG A C 1
ATOM 715 O O . ARG A 1 90 ? 2.693 -25.414 -13.112 1.00 52.41 90 ARG A O 1
ATOM 722 N N . LEU A 1 91 ? 1.187 -25.693 -11.468 1.00 51.22 91 LEU A N 1
ATOM 723 C CA . LEU A 1 91 ? 1.280 -27.152 -11.478 1.00 51.22 91 LEU A CA 1
ATOM 724 C C . LEU A 1 91 ? 0.786 -27.642 -12.850 1.00 51.22 91 LEU A C 1
ATOM 726 O O . LEU A 1 91 ? -0.277 -27.189 -13.294 1.00 51.22 91 LEU A O 1
ATOM 730 N N . PRO A 1 92 ? 1.525 -28.520 -13.551 1.00 36.56 92 PRO A N 1
ATOM 731 C CA . PRO A 1 92 ? 1.013 -29.114 -14.773 1.00 36.56 92 PRO A CA 1
ATOM 732 C C . PRO A 1 92 ? -0.282 -29.849 -14.424 1.00 36.56 92 PRO A C 1
ATOM 734 O O . PRO A 1 92 ? -0.289 -30.725 -13.559 1.00 36.56 92 PRO A O 1
ATOM 737 N N . GLN A 1 93 ? -1.386 -29.480 -15.078 1.00 48.28 93 GLN A N 1
ATOM 738 C CA . GLN A 1 93 ? -2.579 -30.315 -15.068 1.00 48.28 93 GLN A CA 1
ATOM 739 C C . GLN A 1 93 ? -2.238 -31.569 -15.866 1.00 48.28 93 GLN A C 1
ATOM 741 O O . GLN A 1 93 ? -2.378 -31.609 -17.086 1.00 48.28 93 GLN A O 1
ATOM 746 N N . ILE A 1 94 ? -1.702 -32.576 -15.182 1.00 47.47 94 ILE A N 1
ATOM 747 C CA . ILE A 1 94 ? -1.653 -33.921 -15.730 1.00 47.47 94 ILE A CA 1
ATOM 748 C C . ILE A 1 94 ? -3.118 -34.342 -15.814 1.00 47.47 94 ILE A C 1
ATOM 750 O O . ILE A 1 94 ? -3.784 -34.471 -14.787 1.00 47.47 94 ILE A O 1
ATOM 754 N N . LEU A 1 95 ? -3.623 -34.443 -17.045 1.00 45.91 95 LEU A N 1
ATOM 755 C CA . LEU A 1 95 ? -4.936 -34.990 -17.367 1.00 45.91 95 LEU A CA 1
ATOM 756 C C . LEU A 1 95 ? -5.152 -36.268 -16.549 1.00 45.91 95 LEU A C 1
ATOM 758 O O . LEU A 1 95 ? -4.482 -37.270 -16.785 1.00 45.91 95 LEU A O 1
ATOM 762 N N . GLN A 1 96 ? -6.074 -36.227 -15.589 1.00 46.09 96 GLN A N 1
ATOM 763 C CA . GLN A 1 96 ? -6.687 -37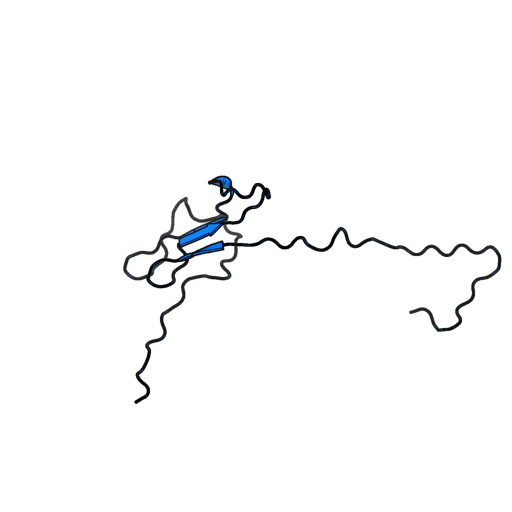.450 -15.093 1.00 46.09 96 GLN A CA 1
ATOM 764 C C . GLN A 1 96 ? -7.729 -37.858 -16.136 1.00 46.09 96 GLN A C 1
ATOM 766 O O . GLN A 1 96 ? -8.812 -37.277 -16.197 1.00 46.09 96 GLN A O 1
ATOM 771 N N . SER A 1 97 ? -7.328 -38.773 -17.021 1.00 51.16 97 SER A N 1
ATOM 772 C CA . SER A 1 97 ? -8.227 -39.622 -17.810 1.00 51.16 97 SER A CA 1
ATOM 773 C C . SER A 1 97 ? -8.661 -40.824 -16.987 1.00 51.16 97 SER A C 1
ATOM 775 O O . SER A 1 97 ? -7.746 -41.414 -16.363 1.00 51.16 97 SER A O 1
#

pLDDT: mean 74.83, std 13.98, range [36.56, 90.5]